Protein AF-A0YW65-F1 (afdb_monomer_lite)

Structure (mmCIF, N/CA/C/O backbone):
data_AF-A0YW65-F1
#
_entry.id   AF-A0YW65-F1
#
loop_
_atom_site.group_PDB
_atom_site.id
_atom_site.type_symbol
_atom_site.label_atom_id
_atom_site.label_alt_id
_atom_site.label_comp_id
_atom_site.label_asym_id
_atom_site.label_entity_id
_atom_site.label_seq_id
_atom_site.pdbx_PDB_ins_code
_atom_site.Cartn_x
_atom_site.Cartn_y
_atom_site.Cartn_z
_atom_site.occupancy
_atom_site.B_iso_or_equiv
_atom_site.auth_seq_id
_atom_site.auth_comp_id
_atom_site.auth_asym_id
_atom_site.auth_atom_id
_atom_site.pdbx_PDB_model_num
ATOM 1 N N . MET A 1 1 ? -16.930 -14.778 -7.183 1.00 37.34 1 MET A N 1
ATOM 2 C CA . MET A 1 1 ? -17.220 -15.233 -5.808 1.00 37.34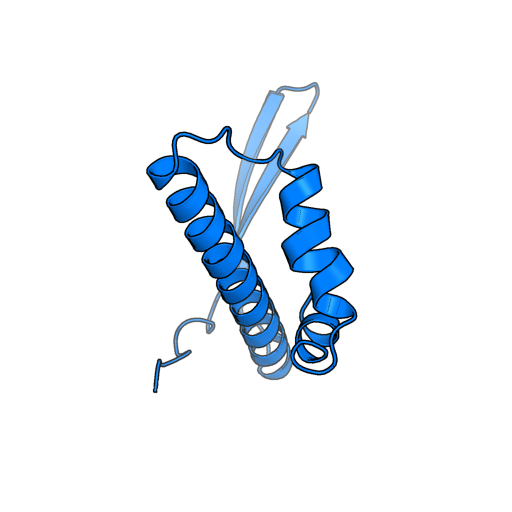 1 MET A CA 1
ATOM 3 C C . MET A 1 1 ? -15.900 -15.627 -5.151 1.00 37.34 1 MET A C 1
ATOM 5 O O . MET A 1 1 ? -15.477 -16.762 -5.276 1.00 37.34 1 MET A O 1
ATOM 9 N N . LEU A 1 2 ? -15.191 -14.676 -4.536 1.00 35.69 2 LEU A N 1
ATOM 10 C CA . LEU A 1 2 ? -14.083 -14.982 -3.626 1.00 35.69 2 LEU A CA 1
ATOM 11 C C . LEU A 1 2 ? -14.443 -14.366 -2.278 1.00 35.69 2 LEU A C 1
ATOM 13 O O . LEU A 1 2 ? -14.267 -13.178 -2.031 1.00 35.69 2 LEU A O 1
ATOM 17 N N . CYS A 1 3 ? -15.095 -15.219 -1.495 1.00 38.47 3 CYS A N 1
ATOM 18 C CA . CYS A 1 3 ? -15.295 -15.190 -0.058 1.00 38.47 3 CYS A CA 1
ATOM 19 C C . CYS A 1 3 ? -14.332 -14.256 0.708 1.00 38.47 3 CYS A C 1
ATOM 21 O O . CYS A 1 3 ? -13.136 -14.521 0.792 1.00 38.47 3 CYS A O 1
ATOM 23 N N . LEU A 1 4 ? -14.900 -13.240 1.372 1.00 45.34 4 LEU A N 1
ATOM 24 C CA . LEU A 1 4 ? -14.310 -12.443 2.460 1.00 45.34 4 LEU A CA 1
ATOM 25 C C . LEU A 1 4 ? -14.755 -12.946 3.868 1.00 45.34 4 LEU A C 1
ATOM 27 O O . LEU A 1 4 ? -15.201 -12.134 4.670 1.00 45.34 4 LEU A O 1
ATOM 31 N N . PRO A 1 5 ? -14.693 -14.241 4.252 1.00 46.56 5 PRO A N 1
ATOM 32 C CA . PRO A 1 5 ? -15.128 -14.660 5.586 1.00 46.56 5 PRO A CA 1
ATOM 33 C C . PRO A 1 5 ? -14.058 -14.408 6.663 1.00 46.56 5 PRO A C 1
ATOM 35 O O . PRO A 1 5 ? -14.257 -14.767 7.817 1.00 46.56 5 PRO A O 1
ATOM 38 N N . PHE A 1 6 ? -12.904 -13.827 6.319 1.00 52.41 6 PHE A N 1
ATOM 39 C CA . PHE A 1 6 ? -11.703 -13.923 7.158 1.00 52.41 6 PHE A CA 1
ATOM 40 C C . PHE A 1 6 ? -11.373 -12.708 8.030 1.00 52.41 6 PHE A C 1
ATOM 42 O O . PHE A 1 6 ? -10.322 -12.697 8.665 1.00 52.41 6 PHE A O 1
ATOM 49 N N . LEU A 1 7 ? -12.250 -11.706 8.117 1.00 60.06 7 LEU A N 1
ATOM 50 C CA . LEU A 1 7 ? -11.990 -10.505 8.920 1.00 60.06 7 LEU A CA 1
ATOM 51 C C . LEU A 1 7 ? -12.757 -10.442 10.246 1.00 60.06 7 LEU A C 1
ATOM 53 O O . LEU A 1 7 ? -12.944 -9.362 10.796 1.00 60.06 7 LEU A O 1
ATOM 57 N N . ASN A 1 8 ? -13.139 -11.590 10.812 1.00 64.75 8 ASN A N 1
ATOM 58 C CA . ASN A 1 8 ? -13.707 -11.624 12.167 1.00 64.75 8 ASN A CA 1
ATOM 59 C C . ASN A 1 8 ? -12.701 -11.143 13.220 1.00 64.75 8 ASN A C 1
ATOM 61 O O . ASN A 1 8 ? -13.094 -10.617 14.255 1.00 64.75 8 ASN A O 1
ATOM 65 N N . SER A 1 9 ? -11.402 -11.294 12.950 1.00 76.44 9 SER A N 1
ATOM 66 C CA . SER A 1 9 ? -10.360 -10.719 13.788 1.00 76.44 9 SER A CA 1
ATOM 67 C C . SER A 1 9 ? -9.099 -10.398 12.995 1.00 76.44 9 SER A C 1
ATOM 69 O O . SER A 1 9 ? -8.685 -11.201 12.161 1.00 76.44 9 SER A O 1
ATOM 71 N N . ILE A 1 10 ? -8.452 -9.278 13.302 1.00 83.06 10 ILE A N 1
ATOM 72 C CA . ILE A 1 10 ? -7.137 -8.903 12.774 1.00 83.06 10 ILE A CA 1
ATOM 73 C C . ILE A 1 10 ? -6.111 -9.061 13.884 1.00 83.06 10 ILE A C 1
ATOM 75 O O . ILE A 1 10 ? -6.322 -8.599 15.002 1.00 83.06 10 ILE A O 1
ATOM 79 N N . VAL A 1 11 ? -4.982 -9.683 13.569 1.00 85.56 11 VAL A N 1
ATOM 80 C CA . VAL A 1 11 ? -3.823 -9.683 14.455 1.00 85.56 11 VAL A CA 1
ATOM 81 C C . VAL A 1 11 ? -2.937 -8.491 14.105 1.00 85.56 11 VAL A C 1
ATOM 83 O O . VAL A 1 11 ? -2.470 -8.387 12.974 1.00 85.56 11 VAL A O 1
ATOM 86 N N . VAL A 1 12 ? -2.693 -7.612 15.074 1.00 84.69 12 VAL A N 1
ATOM 87 C CA . VAL A 1 12 ? -1.767 -6.482 14.950 1.00 84.69 12 VAL A CA 1
ATOM 88 C C . VAL A 1 12 ? -0.561 -6.747 15.833 1.00 84.69 12 VAL A C 1
ATOM 90 O O . VAL A 1 12 ? -0.703 -7.051 17.016 1.00 84.69 12 VAL A O 1
ATOM 93 N N . VAL A 1 13 ? 0.628 -6.639 15.248 1.00 86.06 13 VAL A N 1
ATOM 94 C CA . VAL A 1 13 ? 1.894 -6.755 15.970 1.00 86.06 13 VAL A CA 1
ATOM 95 C C . VAL A 1 13 ? 2.449 -5.353 16.181 1.00 86.06 13 VAL A C 1
ATOM 97 O O . VAL A 1 13 ? 2.553 -4.588 15.225 1.00 86.06 13 VAL A O 1
ATOM 100 N N . ALA A 1 14 ? 2.777 -5.018 17.425 1.00 84.25 14 ALA A N 1
ATOM 101 C CA . ALA A 1 14 ? 3.385 -3.748 17.793 1.00 84.25 14 ALA A CA 1
ATOM 102 C C . ALA A 1 14 ? 4.747 -3.997 18.444 1.00 84.25 14 ALA A C 1
ATOM 104 O O . ALA A 1 14 ? 4.855 -4.767 19.401 1.00 84.25 14 ALA A O 1
ATOM 1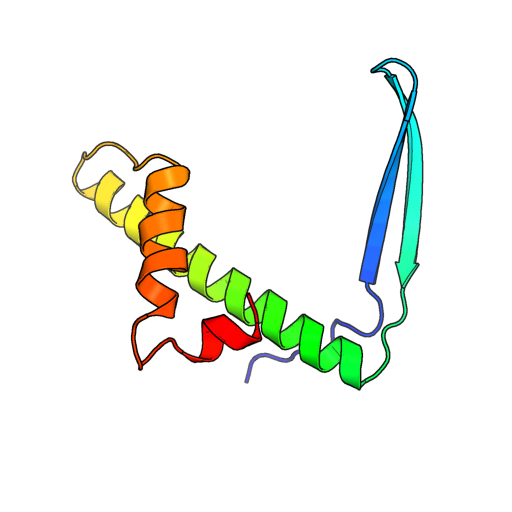05 N N . ASP A 1 15 ? 5.770 -3.321 17.931 1.00 85.94 15 ASP A N 1
ATOM 106 C CA . ASP A 1 15 ? 7.132 -3.395 18.448 1.00 85.94 15 ASP A CA 1
ATOM 107 C C . ASP A 1 15 ? 7.419 -2.164 19.313 1.00 85.94 15 ASP A C 1
ATOM 109 O O . ASP A 1 15 ? 7.236 -1.027 18.872 1.00 85.94 15 ASP A O 1
ATOM 113 N N . GLN A 1 16 ? 7.868 -2.385 20.549 1.00 79.69 16 GLN A N 1
ATOM 114 C CA . GLN A 1 16 ? 8.299 -1.315 21.444 1.00 79.69 16 GLN A CA 1
ATOM 115 C C . GLN A 1 16 ? 9.809 -1.105 21.311 1.00 79.69 16 GLN A C 1
ATOM 117 O O . GLN A 1 16 ? 10.610 -1.964 21.692 1.00 79.69 16 GLN A O 1
ATOM 122 N N . TRP A 1 17 ? 10.186 0.063 20.797 1.00 78.69 17 TRP A N 1
ATOM 123 C CA . TRP A 1 17 ? 11.574 0.471 20.586 1.00 78.69 17 TRP A CA 1
ATOM 124 C C . TRP A 1 17 ? 12.040 1.403 21.707 1.00 78.69 17 TRP A C 1
ATOM 126 O O . TRP A 1 17 ? 11.314 2.311 22.110 1.00 78.69 17 TRP A O 1
ATOM 136 N N . TYR A 1 18 ? 13.255 1.187 22.210 1.00 77.25 18 TYR A N 1
ATOM 137 C CA . TYR A 1 18 ? 13.931 2.093 23.140 1.00 77.25 18 TYR A CA 1
ATOM 138 C C . TYR A 1 18 ? 15.425 2.111 22.811 1.00 77.25 18 TYR A C 1
ATOM 140 O O . TYR A 1 18 ? 16.036 1.049 22.786 1.00 77.25 18 TYR A O 1
ATOM 148 N N . ASN A 1 19 ? 16.009 3.289 22.564 1.00 82.25 19 ASN A N 1
ATOM 149 C CA . ASN A 1 19 ? 17.417 3.455 22.164 1.00 82.25 19 ASN A CA 1
ATOM 150 C C . ASN A 1 19 ? 17.856 2.462 21.063 1.00 82.25 19 ASN A C 1
ATOM 152 O O . ASN A 1 19 ? 18.770 1.668 21.275 1.00 82.25 19 ASN A O 1
ATOM 156 N N . ASP A 1 20 ? 17.140 2.441 19.932 1.00 81.12 20 ASP A N 1
ATOM 157 C CA . ASP A 1 20 ? 17.413 1.594 18.751 1.00 81.12 20 ASP A CA 1
ATOM 158 C C . ASP A 1 20 ? 17.463 0.072 18.993 1.00 81.12 20 ASP A C 1
ATOM 160 O O . ASP A 1 20 ? 17.775 -0.706 18.093 1.00 81.12 20 ASP A O 1
ATOM 164 N N . THR A 1 21 ? 17.073 -0.381 20.187 1.00 80.25 21 THR A N 1
ATOM 165 C CA . THR A 1 21 ? 16.912 -1.795 20.530 1.00 80.25 21 THR A CA 1
ATOM 166 C C . THR A 1 21 ? 15.434 -2.115 20.746 1.00 80.25 21 THR A C 1
ATOM 168 O O . THR A 1 21 ? 14.714 -1.431 21.482 1.00 80.25 21 THR A O 1
ATOM 171 N N . MET A 1 22 ? 14.948 -3.161 20.070 1.00 78.38 22 MET A N 1
ATOM 172 C CA . MET A 1 22 ? 13.585 -3.658 20.258 1.00 78.38 22 MET A CA 1
ATOM 173 C C . MET A 1 22 ? 13.502 -4.350 21.623 1.00 78.38 22 MET A C 1
ATOM 175 O O . MET A 1 22 ? 14.135 -5.383 21.832 1.00 78.38 22 MET A O 1
ATOM 179 N N . LYS A 1 23 ? 12.729 -3.784 22.555 1.00 80.69 23 LYS A N 1
ATOM 180 C CA . LYS A 1 23 ? 12.596 -4.327 23.917 1.00 80.69 23 LYS A CA 1
ATOM 181 C C . LYS A 1 23 ? 11.548 -5.431 24.015 1.00 80.69 23 LYS A C 1
ATOM 183 O O . LYS A 1 23 ? 11.786 -6.424 24.691 1.00 80.69 23 LYS A O 1
ATOM 188 N N . SER A 1 24 ? 10.414 -5.261 23.337 1.00 82.12 24 SER A N 1
ATOM 189 C CA . SER A 1 24 ? 9.279 -6.187 23.404 1.00 82.12 24 SER A CA 1
ATOM 190 C C . SER A 1 24 ? 8.474 -6.160 22.107 1.00 82.12 24 SER A C 1
ATOM 192 O O . SER A 1 24 ? 8.293 -5.096 21.511 1.00 82.12 24 SER A O 1
ATOM 194 N N . ARG A 1 25 ? 7.948 -7.322 21.707 1.00 87.50 25 ARG A N 1
ATOM 195 C CA . ARG A 1 25 ? 7.001 -7.482 20.597 1.00 87.50 25 ARG A CA 1
ATOM 196 C C . ARG A 1 25 ? 5.661 -7.957 21.144 1.00 87.50 25 ARG A C 1
ATOM 198 O O . ARG A 1 25 ? 5.580 -9.032 21.732 1.00 87.50 25 ARG A O 1
ATOM 205 N N . TYR A 1 26 ? 4.615 -7.171 20.925 1.00 88.44 26 TYR A N 1
ATOM 206 C CA . TYR A 1 26 ? 3.265 -7.465 21.398 1.00 88.44 26 TYR A CA 1
ATOM 207 C C . TYR A 1 26 ? 2.364 -7.873 20.240 1.00 88.44 26 TYR A C 1
ATOM 209 O O . TYR A 1 26 ? 2.371 -7.236 19.189 1.00 88.44 26 TYR A O 1
ATOM 217 N N . GLN A 1 27 ? 1.562 -8.916 20.445 1.00 91.62 27 GLN A N 1
ATOM 218 C CA . GLN A 1 27 ? 0.577 -9.385 19.479 1.00 91.62 27 GLN A CA 1
ATOM 219 C C . GLN A 1 27 ? -0.829 -9.161 20.039 1.00 91.62 27 GLN A C 1
ATOM 221 O O . GLN A 1 27 ? -1.208 -9.751 21.047 1.00 91.62 27 GLN A O 1
ATOM 226 N N . TYR A 1 28 ? -1.611 -8.323 19.364 1.00 88.12 28 TYR A N 1
ATOM 227 C CA . TYR A 1 28 ? -2.985 -7.996 19.733 1.00 88.12 28 TYR A CA 1
ATOM 228 C C . TYR A 1 28 ? -3.956 -8.605 18.733 1.00 88.12 28 TYR A C 1
ATOM 230 O O . TYR A 1 28 ? -3.702 -8.587 17.530 1.00 88.12 28 TYR A O 1
ATOM 238 N N . ARG A 1 29 ? -5.096 -9.108 19.213 1.00 89.94 29 ARG A N 1
ATOM 239 C CA . ARG A 1 29 ? -6.209 -9.518 18.353 1.00 89.94 29 ARG A CA 1
ATOM 240 C C . ARG A 1 29 ? -7.332 -8.488 18.453 1.00 89.94 29 ARG A C 1
ATOM 242 O O . ARG A 1 29 ? -7.885 -8.270 19.524 1.00 89.94 29 ARG A O 1
ATOM 249 N N . ILE A 1 30 ? -7.657 -7.871 17.326 1.00 88.38 30 ILE A N 1
ATOM 250 C CA . ILE A 1 30 ? -8.697 -6.854 17.176 1.00 88.38 30 ILE A CA 1
ATOM 251 C C . ILE A 1 30 ? -9.917 -7.507 16.537 1.00 88.38 30 ILE A C 1
ATOM 253 O O . ILE A 1 30 ? -9.771 -8.210 15.542 1.00 88.38 30 ILE A O 1
ATOM 257 N N . TYR A 1 31 ? -11.106 -7.240 17.070 1.00 90.00 31 TYR A N 1
ATOM 258 C CA . TYR A 1 31 ? -12.381 -7.698 16.516 1.00 90.00 31 TYR A CA 1
ATOM 259 C C . TYR A 1 31 ? -13.132 -6.490 15.936 1.00 90.00 31 TYR A C 1
ATOM 261 O O . TYR A 1 31 ? -13.743 -5.736 16.693 1.00 90.00 31 TYR A O 1
ATOM 269 N N . PRO A 1 32 ? -13.020 -6.231 14.621 1.00 87.38 32 PRO A N 1
ATOM 270 C CA . PRO A 1 32 ? -13.593 -5.039 14.005 1.00 87.38 32 PRO A CA 1
ATOM 271 C C . PRO A 1 32 ? -15.124 -5.105 13.918 1.00 87.38 32 PRO A C 1
ATOM 273 O O . PRO A 1 32 ? -15.698 -6.164 13.652 1.00 87.38 32 PRO A O 1
ATOM 276 N N . THR A 1 33 ? -15.782 -3.952 14.060 1.00 92.06 33 THR A N 1
ATOM 277 C CA . THR A 1 33 ? -17.226 -3.813 13.807 1.00 92.06 33 THR A CA 1
ATOM 278 C C . THR A 1 33 ? -17.552 -4.071 12.334 1.00 92.06 33 THR A C 1
ATOM 280 O O . THR A 1 33 ? -16.682 -3.981 11.466 1.00 92.06 33 THR A O 1
ATOM 283 N N . THR A 1 34 ? -18.817 -4.337 12.009 1.00 89.06 34 THR A N 1
ATOM 284 C CA . THR A 1 34 ? -19.256 -4.605 10.626 1.00 89.06 34 THR A CA 1
ATOM 285 C C . THR A 1 34 ? -18.872 -3.485 9.645 1.00 89.06 34 THR A C 1
ATOM 287 O O . THR A 1 34 ? -18.447 -3.742 8.515 1.00 89.06 34 THR A O 1
ATOM 290 N N . GLU A 1 35 ? -18.951 -2.223 10.079 1.00 89.75 35 GLU A N 1
ATOM 291 C CA . GLU A 1 35 ? -18.523 -1.077 9.266 1.00 89.75 35 GLU A CA 1
ATOM 292 C C . GLU A 1 35 ? -17.002 -1.083 9.040 1.00 89.75 35 GLU A C 1
ATOM 294 O O . GLU A 1 35 ? -16.530 -0.881 7.917 1.00 89.75 35 GLU A O 1
ATOM 299 N N . GLN A 1 36 ? -16.223 -1.366 10.088 1.00 89.00 36 GLN A N 1
ATOM 300 C CA . GLN A 1 36 ? -14.768 -1.467 9.996 1.00 89.00 36 GLN A CA 1
ATOM 301 C C . GLN A 1 36 ? -14.348 -2.614 9.072 1.00 89.00 36 GLN A C 1
ATOM 303 O O . GLN A 1 36 ? -13.484 -2.409 8.222 1.00 89.00 36 GLN A O 1
ATOM 308 N N . GLN A 1 37 ? -14.991 -3.781 9.165 1.00 89.06 37 GLN A N 1
ATOM 309 C CA . GLN A 1 37 ? -14.746 -4.916 8.267 1.00 89.06 37 GLN A CA 1
ATOM 310 C C . GLN A 1 37 ? -14.945 -4.525 6.803 1.00 89.06 37 GLN A C 1
ATOM 312 O O . GLN A 1 37 ? -14.113 -4.849 5.957 1.00 89.06 37 GLN A O 1
ATOM 317 N N . THR A 1 38 ? -15.997 -3.760 6.507 1.00 87.88 38 THR A N 1
ATOM 318 C CA . THR A 1 38 ? -16.270 -3.271 5.150 1.00 87.88 38 THR A CA 1
ATOM 319 C C . THR A 1 38 ? -15.178 -2.317 4.663 1.00 87.88 38 THR A C 1
ATOM 321 O O . THR A 1 38 ? -14.706 -2.439 3.531 1.00 87.88 38 THR A O 1
ATOM 324 N N . LYS A 1 39 ? -14.737 -1.375 5.507 1.00 87.38 39 LYS A N 1
ATOM 325 C CA . LYS A 1 39 ? -13.639 -0.447 5.174 1.00 87.38 39 LYS A CA 1
ATOM 326 C C . LYS A 1 39 ? -12.320 -1.190 4.950 1.00 87.38 39 LYS A C 1
ATOM 328 O O . LYS A 1 39 ? -11.625 -0.928 3.972 1.00 87.38 39 LYS A O 1
ATOM 333 N N . LEU A 1 40 ? -12.012 -2.159 5.806 1.00 87.25 40 LEU A N 1
ATOM 334 C CA . LEU A 1 40 ? -10.814 -2.990 5.713 1.00 87.25 40 LEU A CA 1
ATOM 335 C C . LEU A 1 40 ? -10.832 -3.877 4.464 1.00 87.25 40 LEU A C 1
ATOM 337 O O . LEU A 1 40 ? -9.829 -3.961 3.763 1.00 87.25 40 LEU A O 1
ATOM 341 N N . ALA A 1 41 ? -11.976 -4.475 4.127 1.00 86.62 41 ALA A N 1
ATOM 342 C CA . ALA A 1 41 ? -12.140 -5.238 2.894 1.00 86.62 41 ALA A CA 1
ATOM 343 C C . ALA A 1 41 ? -11.887 -4.373 1.648 1.00 86.62 41 ALA A C 1
ATOM 345 O O . ALA A 1 41 ? -11.186 -4.806 0.732 1.00 86.62 41 ALA A O 1
ATOM 346 N N . LYS A 1 42 ? -12.395 -3.131 1.633 1.00 87.94 42 LYS A N 1
ATOM 347 C CA . LYS A 1 42 ? -12.119 -2.164 0.557 1.00 87.94 42 LYS A CA 1
ATOM 348 C C . LYS A 1 42 ? -10.630 -1.822 0.475 1.00 87.94 42 LYS A C 1
ATOM 350 O O . LYS A 1 42 ? -10.068 -1.900 -0.614 1.00 87.94 42 LYS A O 1
ATOM 355 N N . LEU A 1 43 ? -9.989 -1.509 1.604 1.00 88.19 43 LEU A N 1
ATOM 356 C CA . LEU A 1 43 ? -8.554 -1.205 1.676 1.00 88.19 43 LEU A CA 1
ATOM 357 C C . LEU A 1 43 ? -7.705 -2.370 1.146 1.00 88.19 43 LEU A C 1
ATOM 359 O O . LEU A 1 43 ? -6.902 -2.187 0.233 1.00 88.19 43 LEU A O 1
ATOM 363 N N . PHE A 1 44 ? -7.911 -3.585 1.660 1.00 87.62 44 PHE A N 1
ATOM 364 C CA . PHE A 1 44 ? -7.152 -4.758 1.222 1.00 87.62 44 PHE A CA 1
ATOM 365 C C . PHE A 1 44 ? -7.409 -5.103 -0.247 1.00 87.62 44 PHE A C 1
ATOM 367 O O . PHE A 1 44 ? -6.470 -5.472 -0.956 1.00 87.62 44 PHE A O 1
ATOM 374 N N . GLY A 1 45 ? -8.642 -4.924 -0.728 1.00 88.75 45 GLY A N 1
ATOM 375 C CA . GLY A 1 45 ? -8.975 -5.054 -2.145 1.00 88.75 45 GLY A CA 1
ATOM 376 C C . GLY A 1 45 ? -8.195 -4.067 -3.018 1.00 88.75 45 GLY A C 1
ATOM 377 O O . GLY A 1 45 ? -7.566 -4.477 -3.994 1.00 88.75 45 GLY A O 1
ATOM 378 N N . CYS A 1 46 ? -8.157 -2.789 -2.629 1.00 90.50 46 CYS A N 1
ATOM 379 C CA . CYS A 1 46 ? -7.392 -1.755 -3.331 1.00 90.50 46 CYS A CA 1
ATOM 380 C C . CYS A 1 46 ? -5.893 -2.082 -3.358 1.00 90.50 46 CYS A C 1
ATOM 382 O O . CYS A 1 46 ? -5.280 -2.089 -4.428 1.00 90.50 46 CYS A O 1
ATOM 384 N N . CYS A 1 47 ? -5.313 -2.431 -2.205 1.00 89.88 47 CYS A N 1
ATOM 385 C CA . CYS A 1 47 ? -3.904 -2.813 -2.096 1.00 89.88 47 CYS A CA 1
ATOM 386 C C . CYS A 1 47 ? -3.562 -4.018 -2.982 1.00 89.88 47 CYS A C 1
ATOM 388 O O . CYS A 1 47 ? -2.529 -4.019 -3.652 1.00 89.88 47 CYS A O 1
ATOM 390 N N . ARG A 1 48 ? -4.432 -5.037 -3.022 1.00 91.19 48 ARG A N 1
ATOM 391 C CA . ARG A 1 48 ? -4.217 -6.245 -3.830 1.00 91.19 48 ARG A CA 1
ATOM 392 C C . ARG A 1 48 ? -4.181 -5.935 -5.324 1.00 91.19 48 ARG A C 1
ATOM 394 O O . ARG A 1 48 ? -3.315 -6.463 -6.016 1.00 91.19 48 ARG A O 1
ATOM 401 N N . VAL A 1 49 ? -5.090 -5.091 -5.811 1.00 91.88 49 VAL A N 1
ATOM 402 C CA . VAL A 1 49 ? -5.144 -4.707 -7.231 1.00 91.88 49 VAL A CA 1
ATOM 403 C C . VAL A 1 49 ? -3.895 -3.924 -7.629 1.00 91.88 49 VAL A C 1
ATOM 405 O O . VAL A 1 49 ? -3.206 -4.323 -8.563 1.00 91.88 49 VAL A O 1
ATOM 408 N N . VAL A 1 50 ? -3.539 -2.884 -6.868 1.00 91.75 50 VAL A N 1
ATOM 409 C CA . VAL A 1 50 ? -2.337 -2.073 -7.135 1.00 91.75 50 VAL A CA 1
ATOM 410 C C . VAL A 1 50 ? -1.070 -2.930 -7.128 1.00 91.75 50 VAL A C 1
ATOM 412 O O . VAL A 1 50 ? -0.217 -2.781 -8.003 1.00 91.75 50 VAL A O 1
ATOM 415 N N . TRP A 1 51 ? -0.946 -3.845 -6.160 1.00 90.75 51 TRP A N 1
ATOM 416 C CA . TRP A 1 51 ? 0.191 -4.760 -6.086 1.00 90.75 51 TRP A CA 1
ATOM 417 C C . TRP A 1 51 ? 0.278 -5.666 -7.313 1.00 90.75 51 TRP A C 1
ATOM 419 O O . TRP A 1 51 ? 1.349 -5.803 -7.900 1.00 90.75 51 TRP A O 1
ATOM 429 N N . ASN A 1 52 ? -0.843 -6.269 -7.713 1.00 94.62 52 ASN A N 1
ATOM 430 C CA . ASN A 1 52 ? -0.878 -7.166 -8.862 1.00 94.62 52 ASN A CA 1
ATOM 431 C C . ASN A 1 52 ? -0.523 -6.436 -10.165 1.00 94.62 52 ASN A C 1
ATOM 433 O O . ASN A 1 52 ? 0.243 -6.978 -10.956 1.00 94.62 52 ASN A O 1
ATOM 437 N N . ASP A 1 53 ? -1.003 -5.206 -10.361 1.00 92.62 53 ASP A N 1
ATOM 438 C CA . ASP A 1 53 ? -0.669 -4.397 -11.539 1.00 92.62 53 ASP A CA 1
ATOM 439 C C . ASP A 1 53 ? 0.822 -4.053 -11.595 1.00 92.62 53 ASP A C 1
ATOM 441 O O . ASP A 1 53 ? 1.475 -4.203 -12.631 1.00 92.62 53 ASP A O 1
ATOM 445 N N . ALA A 1 54 ? 1.384 -3.623 -10.461 1.00 92.50 54 ALA A N 1
ATOM 446 C CA . ALA A 1 54 ? 2.803 -3.310 -10.365 1.00 92.50 54 ALA A CA 1
ATOM 447 C C . ALA A 1 54 ? 3.670 -4.559 -10.586 1.00 92.50 54 ALA A C 1
ATOM 449 O O . ALA A 1 54 ? 4.695 -4.486 -11.268 1.00 92.50 54 ALA A O 1
ATOM 450 N N . LEU A 1 55 ? 3.255 -5.707 -10.039 1.00 93.94 55 LEU A N 1
ATOM 451 C CA . LEU A 1 55 ? 3.942 -6.983 -10.213 1.00 93.94 55 LEU A CA 1
ATOM 452 C C . LEU A 1 55 ? 3.898 -7.444 -11.671 1.00 93.94 55 LEU A C 1
ATOM 454 O O . LEU A 1 55 ? 4.947 -7.774 -12.220 1.00 93.94 55 LEU A O 1
ATOM 458 N N . ALA A 1 56 ? 2.723 -7.419 -12.304 1.00 94.56 56 ALA A N 1
ATOM 459 C CA . ALA A 1 56 ? 2.562 -7.766 -13.713 1.00 94.56 56 ALA A CA 1
ATOM 460 C C . ALA A 1 56 ? 3.468 -6.895 -14.591 1.00 94.56 56 ALA A C 1
ATOM 462 O O . ALA A 1 56 ? 4.215 -7.413 -15.416 1.00 94.56 56 ALA A O 1
ATOM 463 N N . HIS A 1 57 ? 3.505 -5.585 -14.341 1.00 93.50 57 HIS A N 1
ATOM 464 C CA . HIS A 1 57 ? 4.390 -4.691 -15.080 1.00 93.50 57 HIS A CA 1
ATOM 465 C C . HIS A 1 57 ? 5.878 -4.997 -14.862 1.00 93.50 57 HIS A C 1
ATOM 467 O O . HIS A 1 57 ? 6.652 -4.980 -15.815 1.00 93.50 57 HIS A O 1
ATOM 473 N N . CYS A 1 58 ? 6.290 -5.314 -13.631 1.00 92.44 58 CYS A N 1
ATOM 474 C CA . CYS A 1 58 ? 7.670 -5.722 -13.360 1.00 92.44 58 CYS A CA 1
ATOM 475 C C . CYS A 1 58 ? 8.040 -7.033 -14.070 1.00 92.44 58 CYS A C 1
ATOM 477 O O . CYS A 1 58 ? 9.175 -7.168 -14.517 1.00 92.44 58 CYS A O 1
ATOM 479 N N . ILE A 1 59 ? 7.104 -7.982 -14.171 1.00 94.12 59 ILE A N 1
ATOM 480 C CA . ILE A 1 59 ? 7.302 -9.242 -14.899 1.00 94.12 59 ILE A CA 1
ATOM 481 C C . ILE A 1 59 ? 7.504 -8.968 -16.392 1.00 94.12 59 ILE A C 1
ATOM 483 O O . ILE A 1 59 ? 8.415 -9.535 -16.987 1.00 94.12 59 ILE A O 1
ATOM 487 N N . GLU A 1 60 ? 6.708 -8.081 -16.989 1.00 94.44 60 GLU A N 1
ATOM 488 C CA . GLU A 1 60 ? 6.861 -7.717 -18.403 1.00 94.44 60 GLU A CA 1
ATOM 489 C C . GLU A 1 60 ? 8.196 -7.013 -18.681 1.00 94.44 60 GLU A C 1
ATOM 491 O O . GLU A 1 60 ? 8.900 -7.396 -19.612 1.00 94.44 60 GLU A O 1
ATOM 496 N N . LEU A 1 61 ? 8.612 -6.068 -17.827 1.00 93.12 61 LEU A N 1
ATOM 497 C CA . LEU A 1 61 ? 9.935 -5.433 -17.939 1.00 93.12 61 LEU A CA 1
ATOM 498 C C . LEU A 1 61 ? 11.066 -6.461 -17.846 1.00 93.12 61 LEU A C 1
ATOM 500 O O . LEU A 1 61 ? 12.018 -6.416 -18.619 1.00 93.12 61 LEU A O 1
ATOM 504 N N . TYR A 1 62 ? 10.943 -7.417 -16.924 1.00 92.56 62 TYR A N 1
ATOM 505 C CA . TYR A 1 62 ? 11.926 -8.482 -16.773 1.00 92.56 62 TYR A CA 1
ATOM 506 C C . TYR A 1 62 ? 12.017 -9.366 -18.024 1.00 92.56 62 TYR A C 1
ATOM 508 O O . TYR A 1 62 ? 13.120 -9.644 -18.490 1.00 92.56 62 TYR A O 1
ATOM 516 N N . LYS A 1 63 ? 10.878 -9.763 -18.610 1.00 94.00 63 LYS A N 1
ATOM 517 C CA . LYS A 1 63 ? 10.842 -10.534 -19.868 1.00 94.00 63 LYS A CA 1
ATOM 518 C C . LYS A 1 63 ? 11.449 -9.766 -21.043 1.00 94.00 63 LYS A C 1
ATOM 520 O O . LYS A 1 63 ? 12.072 -10.380 -21.901 1.00 94.00 63 LYS A O 1
ATOM 525 N N . ALA A 1 64 ? 11.283 -8.445 -21.070 1.00 92.94 64 ALA A N 1
ATOM 526 C CA . ALA A 1 64 ? 11.875 -7.569 -22.077 1.00 92.94 64 ALA A CA 1
ATOM 527 C C . ALA A 1 64 ? 13.386 -7.321 -21.870 1.00 92.94 64 ALA A C 1
ATOM 529 O O . ALA A 1 64 ? 14.016 -6.674 -22.700 1.00 92.94 64 ALA A O 1
ATOM 530 N N . GLY A 1 65 ? 13.983 -7.820 -20.778 1.00 91.62 65 GLY A N 1
ATOM 531 C CA . GLY A 1 65 ? 15.382 -7.553 -20.426 1.00 91.62 65 GLY A CA 1
ATOM 532 C C . GLY A 1 65 ? 15.624 -6.132 -19.903 1.00 91.62 65 GLY A C 1
ATOM 533 O O . GLY A 1 65 ? 16.768 -5.689 -19.806 1.00 91.62 65 GLY A O 1
ATOM 534 N N . GLU A 1 66 ? 14.559 -5.408 -19.558 1.00 90.31 66 GLU A N 1
ATOM 535 C CA . GLU A 1 66 ? 14.628 -4.038 -19.071 1.00 90.31 66 GLU A CA 1
ATOM 536 C C . GLU A 1 66 ? 14.871 -3.972 -17.560 1.00 90.31 66 GLU A C 1
ATOM 538 O O . GLU A 1 66 ? 14.554 -4.873 -16.774 1.00 90.31 66 GLU A O 1
ATOM 543 N N . LYS A 1 67 ? 15.424 -2.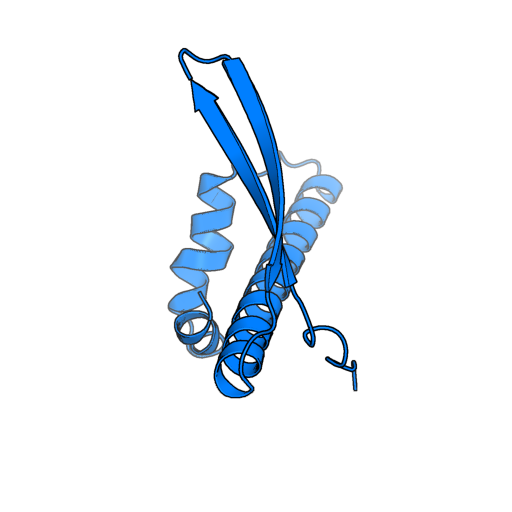841 -17.115 1.00 86.94 67 LYS A N 1
ATOM 544 C CA . LYS A 1 67 ? 15.661 -2.601 -15.694 1.00 86.94 67 LYS A CA 1
ATOM 545 C C . LYS A 1 67 ? 14.340 -2.356 -14.966 1.00 86.94 67 LYS A C 1
ATOM 547 O O . LYS A 1 67 ? 13.521 -1.535 -15.374 1.00 86.94 67 LYS A O 1
ATOM 552 N N . LYS 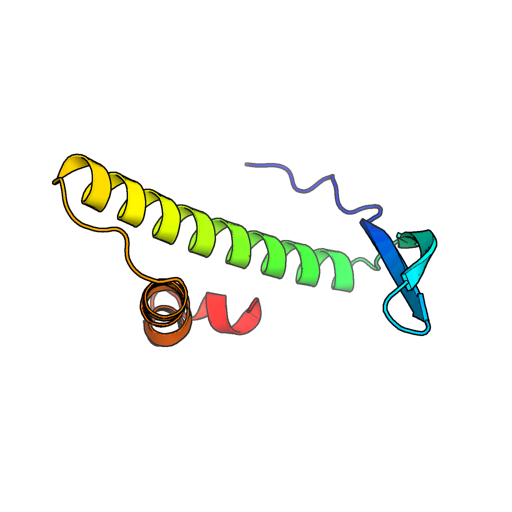A 1 68 ? 14.179 -3.003 -13.809 1.00 85.62 68 LYS A N 1
ATOM 553 C CA . LYS A 1 68 ? 13.043 -2.774 -12.911 1.00 85.62 68 LYS A CA 1
ATOM 554 C C . LYS A 1 68 ? 12.953 -1.298 -12.498 1.00 85.62 68 LYS A C 1
ATOM 556 O O . LYS A 1 68 ? 13.947 -0.686 -12.104 1.00 85.62 68 LYS A O 1
ATOM 561 N N . LEU A 1 69 ? 11.734 -0.763 -12.521 1.00 87.69 69 LEU A N 1
ATOM 562 C CA . LEU A 1 69 ? 11.423 0.573 -12.016 1.00 87.69 69 LEU A CA 1
ATOM 563 C C . LEU A 1 69 ? 11.707 0.687 -10.512 1.00 87.69 69 LEU A C 1
ATOM 565 O O . LEU A 1 69 ? 11.502 -0.253 -9.738 1.00 87.69 69 LEU A O 1
ATOM 569 N N . SER A 1 70 ? 12.133 1.874 -10.086 1.00 90.19 70 SER A N 1
ATOM 570 C CA . SER A 1 70 ? 12.269 2.183 -8.663 1.00 90.19 70 SER A CA 1
ATOM 571 C C . SER A 1 70 ? 10.903 2.203 -7.969 1.00 90.19 70 SER A C 1
ATOM 573 O O . SER A 1 70 ? 9.863 2.433 -8.592 1.00 90.19 70 SER A O 1
ATOM 575 N N . ASN A 1 71 ? 10.901 2.019 -6.647 1.00 86.12 71 ASN A N 1
ATOM 576 C CA . ASN A 1 71 ? 9.671 2.020 -5.852 1.00 86.12 71 ASN A CA 1
ATOM 577 C C . ASN A 1 71 ? 8.870 3.329 -6.018 1.00 86.12 71 ASN A C 1
ATOM 579 O O . ASN A 1 71 ? 7.656 3.296 -6.193 1.00 86.12 71 ASN A O 1
ATOM 583 N N . SER A 1 72 ? 9.555 4.477 -6.062 1.00 90.19 72 SER A N 1
ATOM 584 C CA . SER A 1 72 ? 8.923 5.788 -6.284 1.00 90.19 72 SER A CA 1
ATOM 585 C C . SER A 1 72 ? 8.223 5.874 -7.647 1.00 90.19 72 SER A C 1
ATOM 587 O O . SER A 1 72 ? 7.095 6.359 -7.752 1.00 90.19 72 SER A O 1
ATOM 589 N N . GLN A 1 73 ? 8.841 5.326 -8.699 1.00 91.00 73 GLN A N 1
ATOM 590 C CA . GLN A 1 73 ? 8.240 5.296 -10.034 1.00 91.00 73 GLN A CA 1
ATOM 591 C C . GLN A 1 73 ? 7.008 4.385 -10.085 1.00 91.00 73 GLN A C 1
ATOM 593 O O . GLN A 1 73 ? 5.992 4.768 -10.669 1.00 91.00 73 GLN A O 1
ATOM 598 N N . LEU A 1 74 ? 7.068 3.215 -9.439 1.00 90.94 74 LEU A N 1
ATOM 599 C CA . LEU A 1 74 ? 5.926 2.305 -9.331 1.00 90.94 74 LEU A CA 1
ATOM 600 C C . LEU A 1 74 ? 4.762 2.957 -8.574 1.00 90.94 74 LEU A C 1
ATOM 602 O O . LEU A 1 74 ? 3.637 2.936 -9.066 1.00 90.94 74 LEU A O 1
ATOM 606 N N . GLN A 1 75 ? 5.026 3.609 -7.438 1.00 88.38 75 GLN A N 1
ATOM 607 C CA . GLN A 1 75 ? 4.001 4.323 -6.668 1.00 88.38 75 GLN A CA 1
ATOM 608 C C . GLN A 1 75 ? 3.364 5.452 -7.482 1.00 88.38 75 GLN A C 1
ATOM 610 O O . GLN A 1 75 ? 2.139 5.546 -7.566 1.00 88.38 75 GLN A O 1
ATOM 615 N N . LYS A 1 76 ? 4.177 6.274 -8.156 1.00 91.31 76 LYS A N 1
ATOM 616 C CA . LYS A 1 76 ? 3.662 7.350 -9.008 1.00 91.31 76 LYS A CA 1
ATOM 617 C C . LYS A 1 76 ? 2.752 6.797 -10.106 1.00 91.31 76 LYS A C 1
ATOM 619 O O . LYS A 1 76 ? 1.686 7.358 -10.343 1.00 91.31 76 LYS A O 1
ATOM 624 N N . ARG A 1 77 ? 3.145 5.699 -10.757 1.00 90.56 77 ARG A N 1
ATOM 625 C CA . ARG A 1 77 ? 2.402 5.105 -11.878 1.00 90.56 77 ARG A CA 1
ATOM 626 C C . ARG A 1 77 ? 1.118 4.401 -11.431 1.00 90.56 77 ARG A C 1
ATOM 628 O O . ARG A 1 77 ? 0.054 4.704 -11.960 1.00 90.56 77 ARG A O 1
ATOM 635 N N . PHE A 1 78 ? 1.205 3.502 -10.452 1.00 89.94 78 PHE A N 1
ATOM 636 C CA . PHE A 1 78 ? 0.103 2.607 -10.073 1.00 89.94 78 PHE A CA 1
ATOM 637 C C . PHE A 1 78 ? -0.775 3.126 -8.932 1.00 89.94 78 PHE A C 1
ATOM 639 O O . PHE A 1 78 ? -1.847 2.573 -8.704 1.00 89.94 78 PHE A O 1
ATOM 646 N N . ILE A 1 79 ? -0.363 4.195 -8.242 1.00 87.81 79 ILE A N 1
ATOM 647 C CA . ILE A 1 79 ? -1.159 4.839 -7.189 1.00 87.81 79 ILE A CA 1
ATOM 648 C C . ILE A 1 79 ? -1.512 6.262 -7.616 1.00 87.81 79 ILE A C 1
ATOM 650 O O . ILE A 1 79 ? -2.677 6.562 -7.859 1.00 87.81 79 ILE A O 1
ATOM 654 N N . THR A 1 80 ? -0.523 7.150 -7.754 1.00 88.25 80 THR A N 1
ATOM 655 C CA . THR A 1 80 ? -0.789 8.589 -7.930 1.00 88.25 80 THR A CA 1
ATOM 656 C C . THR A 1 80 ? -1.477 8.921 -9.253 1.00 88.25 80 THR A C 1
ATOM 658 O O . THR A 1 80 ? -2.403 9.727 -9.264 1.00 88.25 80 THR A O 1
ATOM 661 N N . GLN A 1 81 ? -1.033 8.336 -10.369 1.00 89.38 81 GLN A N 1
ATOM 662 C CA . GLN A 1 81 ? -1.678 8.556 -11.669 1.00 89.38 81 GLN A CA 1
ATOM 663 C C . GLN A 1 81 ? -2.934 7.701 -11.830 1.00 89.38 81 GLN A C 1
ATOM 665 O O . GLN A 1 81 ? -3.932 8.188 -12.347 1.00 89.38 81 GLN A O 1
ATOM 670 N N . ALA A 1 82 ? -2.921 6.464 -11.325 1.00 86.75 82 ALA A N 1
ATOM 671 C CA . ALA A 1 82 ? -4.082 5.581 -11.375 1.00 86.75 82 ALA A CA 1
ATOM 672 C C . ALA A 1 82 ? -5.319 6.204 -10.703 1.00 86.75 82 ALA A C 1
ATOM 674 O O . ALA A 1 82 ? -6.399 6.171 -11.282 1.00 86.75 82 ALA A O 1
ATOM 675 N N . LYS A 1 83 ? -5.162 6.863 -9.544 1.00 86.50 83 LYS A N 1
ATOM 676 C CA . LYS A 1 83 ? -6.261 7.556 -8.844 1.00 86.50 83 LYS A CA 1
ATOM 677 C C . LYS A 1 83 ? -6.909 8.703 -9.640 1.00 86.50 83 LYS A C 1
ATOM 679 O O . LYS A 1 83 ? -7.951 9.184 -9.224 1.00 86.50 83 LYS A O 1
ATOM 684 N N . LYS A 1 84 ? -6.300 9.172 -10.738 1.00 86.62 84 LYS A N 1
ATOM 685 C CA . LYS A 1 84 ? -6.840 10.253 -11.586 1.00 86.62 84 LYS A CA 1
ATOM 686 C C . LYS A 1 84 ? -7.688 9.748 -12.753 1.00 86.62 84 LYS A C 1
ATOM 688 O O . LYS A 1 84 ? -8.311 10.553 -13.436 1.00 86.62 84 LYS A O 1
ATOM 693 N N . THR A 1 85 ? -7.654 8.444 -13.024 1.00 87.81 85 THR A N 1
ATOM 694 C CA . THR A 1 85 ? -8.427 7.825 -14.110 1.00 87.81 85 THR A CA 1
ATOM 695 C C . THR A 1 85 ? -9.833 7.488 -13.627 1.00 87.81 85 THR A C 1
ATOM 697 O O . THR A 1 85 ? -9.995 6.998 -12.508 1.00 87.81 85 THR A O 1
ATOM 700 N N . VAL A 1 86 ? -10.847 7.738 -14.461 1.00 84.56 86 VAL A N 1
ATOM 701 C CA . VAL A 1 86 ? -12.266 7.555 -14.099 1.00 84.56 86 VAL A CA 1
ATOM 702 C C . VAL A 1 86 ? -12.557 6.088 -13.768 1.00 84.56 86 VAL A C 1
ATOM 704 O O . VAL A 1 86 ? -13.288 5.785 -12.828 1.00 84.56 86 VAL A O 1
ATOM 707 N N . GLU A 1 87 ? -11.904 5.162 -14.468 1.00 86.00 87 GLU A N 1
ATOM 708 C CA . GLU A 1 87 ? -12.035 3.715 -14.282 1.00 86.00 87 GLU A CA 1
ATOM 709 C C . GLU A 1 87 ? -11.515 3.241 -12.915 1.00 86.00 87 GLU A C 1
ATOM 711 O O . GLU A 1 87 ? -11.887 2.168 -12.431 1.00 86.00 87 GLU A O 1
ATOM 716 N N . ARG A 1 88 ? -10.641 4.029 -12.277 1.00 86.25 88 ARG A N 1
ATOM 717 C CA . ARG A 1 88 ? -9.997 3.698 -10.998 1.00 86.25 88 ARG A CA 1
ATOM 718 C C . ARG A 1 88 ? -10.295 4.696 -9.887 1.00 86.25 88 ARG A C 1
ATOM 720 O O . ARG A 1 88 ? -9.630 4.677 -8.853 1.00 86.25 88 ARG A O 1
ATOM 727 N N . GLU A 1 89 ? -11.339 5.498 -10.049 1.00 83.88 89 GLU A N 1
ATOM 728 C CA . GLU A 1 89 ? -11.815 6.451 -9.044 1.00 83.88 89 GLU A CA 1
ATOM 729 C C . GLU A 1 89 ? -12.095 5.776 -7.683 1.00 83.88 89 GLU A C 1
ATOM 731 O O . GLU A 1 89 ? -11.828 6.333 -6.619 1.00 83.88 89 GLU A O 1
ATOM 736 N N . TRP A 1 90 ? -12.538 4.514 -7.696 1.00 84.06 90 TRP A N 1
ATOM 737 C CA . TRP A 1 90 ? -12.778 3.711 -6.492 1.00 84.06 90 TRP A CA 1
ATOM 738 C C . TRP A 1 90 ? -11.519 3.473 -5.636 1.00 84.06 90 TRP A C 1
ATOM 740 O O . TRP A 1 90 ? -11.645 3.273 -4.425 1.00 84.06 90 TRP A O 1
ATOM 750 N N . LEU A 1 91 ? -10.309 3.567 -6.210 1.00 85.06 91 LEU A N 1
ATOM 751 C CA . LEU A 1 91 ? -9.055 3.519 -5.448 1.00 85.06 91 LEU A CA 1
ATOM 752 C C . LEU A 1 91 ? -8.896 4.727 -4.520 1.00 85.06 91 LEU A C 1
ATOM 754 O O . LEU A 1 91 ? -8.162 4.628 -3.547 1.00 85.06 91 LEU A O 1
ATOM 758 N N . ARG A 1 92 ? -9.572 5.854 -4.774 1.00 77.12 92 ARG A N 1
ATOM 759 C CA . ARG A 1 92 ? -9.524 7.036 -3.896 1.00 77.12 92 ARG A CA 1
ATOM 760 C C . ARG A 1 92 ? -10.265 6.823 -2.574 1.00 77.12 92 ARG A C 1
ATOM 762 O O . ARG A 1 92 ? -9.969 7.481 -1.586 1.00 77.12 92 ARG A O 1
ATOM 769 N N . ILE A 1 93 ? -11.246 5.921 -2.557 1.00 69.00 93 ILE A N 1
ATOM 770 C CA . ILE A 1 93 ? -12.069 5.644 -1.370 1.00 69.00 93 ILE A CA 1
ATOM 771 C C . ILE A 1 93 ? -11.370 4.639 -0.443 1.00 69.00 93 ILE A C 1
ATOM 773 O O . ILE A 1 93 ? -11.601 4.653 0.765 1.00 69.00 93 ILE A O 1
ATOM 777 N N . GLY A 1 94 ? -10.546 3.746 -1.002 1.00 60.59 94 GLY A N 1
ATOM 778 C CA . GLY A 1 94 ? -9.866 2.686 -0.255 1.00 60.59 94 GLY A CA 1
ATOM 779 C C . GLY A 1 94 ? -8.371 2.897 -0.003 1.00 60.59 94 GLY A C 1
ATOM 780 O O . GLY A 1 94 ? -7.809 2.118 0.755 1.00 60.59 94 GLY A O 1
ATOM 781 N N . LEU A 1 95 ? -7.732 3.902 -0.610 1.00 57.12 95 LEU A N 1
ATOM 782 C CA . LEU A 1 95 ? -6.303 4.241 -0.499 1.00 57.12 95 LEU A CA 1
ATOM 783 C C . LEU A 1 95 ? -6.131 5.757 -0.440 1.00 57.12 95 LEU A C 1
ATOM 785 O O . LEU A 1 95 ? -5.037 6.190 -0.025 1.00 57.12 95 LEU A O 1
#

Foldseek 3Di:
DDDPPPVQWDWDWDFDDDPNDTPDIDIDIDGDDPVVSVLVVLQVVLVVVLVVVLVVVQVVCVVVVHDRDDPVVSCCPSPVVQCVDPVNVSSVSRD

Radius of gyration: 17.78 Å; chains: 1; bounding box: 37×26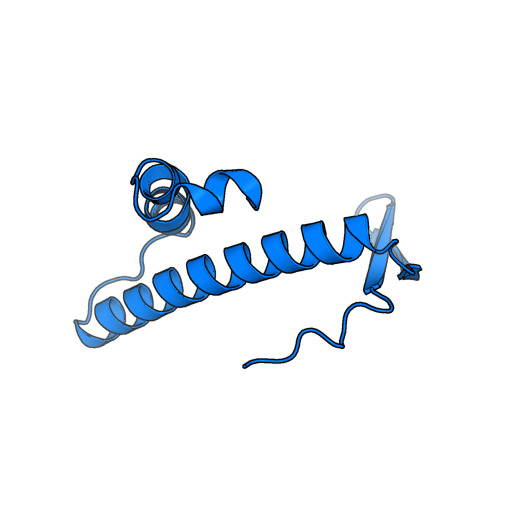×46 Å

Secondary structure (DSSP, 8-state):
----TT-S-EEEEE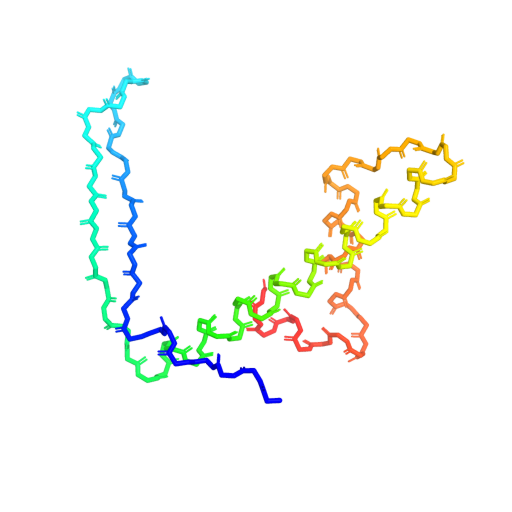EEEETTEEEEEEEEEE---HHHHHHHHHHHHHHHHHHHHHHHHHHHHHHTTPPPPPHHHHHIIIIIIGGGSGGGTTHHHH-

Sequence (95 aa):
MLCLPFLNSIVVVADQWYNDTMKSRYQYRIYPTTEQQTKLAKLFGCCRVVWNDALAHCIELYKAGEKKLSNSQLQKRFITQAKKTVEREWLRIGL

pLDDT: mean 83.66, std 12.86, range [35.69, 94.62]